Protein AF-A0A1A8P5J5-F1 (afdb_monomer_lite)

Radius of gyration: 25.22 Å; chains: 1; bounding box: 51×31×70 Å

pLDDT: mean 90.2, std 10.71, range [57.12, 98.38]

Organism: NCBI:txid704102

Foldseek 3Di:
DVVVVVVVVVVVVVVVVVVVVVVVVVVVVVVVVVVPPPPCLEPPQWDDDPSDTDHDDPDDDDPVVQQVVQVVVVHGDDDDDDD

Secondary structure (DSSP, 8-state):
-HHHHHHHHHHHHHHHHHHHHHHHHHHHHHHHHHHHS----S-TT-EEETTEEE---SS---HHHHHHHHHHTT---------

InterPro domains:
  IPR016186 C-type lectin-like/link domain superfamily [G3DSA:3.10.100.10] (2-83)
  IPR016187 C-type lectin fold [SSF56436] (32-83)
  IPR039689 B-cell differentiation antigen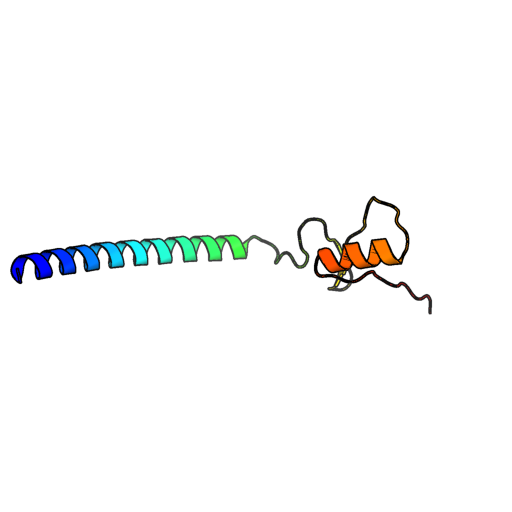 CD72 [PTHR15028] (15-82)

Sequence (83 aa):
YVKTLEKTNRRQLDVIKEMEEDRKRLKSMLNEMNGCVPSQRCPLGWTEINSRCYFLSTEEKKWEESRQQCQSKGADLVVINDE

Structure (mmCIF, N/CA/C/O backbone):
data_AF-A0A1A8P5J5-F1
#
_entry.id   AF-A0A1A8P5J5-F1
#
loop_
_atom_site.group_PDB
_atom_site.id
_atom_site.type_symbol
_atom_site.label_atom_id
_atom_site.label_alt_id
_atom_site.label_comp_id
_atom_site.label_asym_id
_atom_site.label_entity_id
_atom_site.label_seq_id
_atom_site.pdbx_PDB_ins_code
_atom_site.Cartn_x
_atom_site.Cartn_y
_atom_site.Cartn_z
_atom_site.occupancy
_atom_site.B_iso_or_equiv
_atom_site.auth_seq_id
_atom_site.auth_comp_id
_atom_site.auth_asym_id
_atom_site.auth_atom_id
_atom_site.pdbx_PDB_model_num
ATOM 1 N N . TYR A 1 1 ? -31.737 -10.945 37.941 1.00 84.44 1 TYR A N 1
ATOM 2 C CA . TYR A 1 1 ? -31.532 -11.091 36.488 1.00 84.44 1 TYR A CA 1
ATOM 3 C C . TYR A 1 1 ? -31.718 -9.763 35.757 1.00 84.44 1 TYR A C 1
ATOM 5 O O . TYR A 1 1 ? -30.719 -9.211 35.324 1.00 84.44 1 TYR A O 1
ATOM 13 N N . VAL A 1 2 ? -32.926 -9.180 35.722 1.00 96.19 2 VAL A N 1
ATOM 14 C CA . VAL A 1 2 ? -33.206 -7.896 35.029 1.00 96.19 2 VAL A CA 1
ATOM 15 C C . VAL A 1 2 ? -32.284 -6.753 35.474 1.00 96.19 2 VAL A C 1
ATOM 17 O O . VAL A 1 2 ? -31.575 -6.192 34.652 1.00 96.19 2 VAL A O 1
ATOM 20 N N . LYS A 1 3 ? -32.168 -6.497 36.783 1.00 96.88 3 LYS A N 1
ATOM 21 C CA . LYS A 1 3 ? -31.261 -5.460 37.320 1.00 96.88 3 LYS A CA 1
ATOM 22 C C . LYS A 1 3 ? -29.789 -5.669 36.935 1.00 96.88 3 LYS A C 1
ATOM 24 O O . LYS A 1 3 ? -29.031 -4.717 36.778 1.00 96.88 3 LYS A O 1
ATOM 29 N N . THR A 1 4 ? -29.372 -6.929 36.808 1.00 95.62 4 THR A N 1
ATOM 30 C CA . THR A 1 4 ? -28.014 -7.288 36.384 1.00 95.62 4 THR A CA 1
ATOM 31 C C . THR A 1 4 ? -27.825 -6.983 34.902 1.00 95.62 4 THR A C 1
ATOM 33 O O . THR A 1 4 ? -26.818 -6.385 34.543 1.00 95.62 4 THR A O 1
ATOM 36 N N . LEU A 1 5 ? -28.806 -7.328 34.063 1.00 96.62 5 LEU A N 1
ATOM 37 C CA . LEU A 1 5 ? -28.806 -7.003 32.637 1.00 96.62 5 LEU A CA 1
ATOM 38 C C . LEU A 1 5 ? -28.809 -5.494 32.394 1.00 96.62 5 LEU A C 1
ATOM 40 O O . LEU A 1 5 ? -28.006 -5.013 31.609 1.00 96.62 5 LEU A O 1
ATOM 44 N N . GLU A 1 6 ? -29.631 -4.730 33.109 1.00 97.62 6 GLU A N 1
ATOM 45 C CA . GLU A 1 6 ? -29.661 -3.265 33.000 1.00 97.62 6 GLU A CA 1
ATOM 46 C C . GLU A 1 6 ? -28.310 -2.640 33.358 1.00 97.62 6 GLU A C 1
ATOM 48 O O . GLU A 1 6 ? -27.835 -1.723 32.686 1.00 97.62 6 GLU A O 1
ATOM 53 N N . LYS A 1 7 ? -27.657 -3.161 34.403 1.00 97.69 7 LYS A N 1
ATOM 54 C CA . LYS A 1 7 ? -26.320 -2.722 34.807 1.00 97.69 7 LYS A CA 1
ATOM 55 C C . LYS A 1 7 ? -25.269 -3.065 33.749 1.00 97.69 7 LYS A C 1
ATOM 57 O O . LYS A 1 7 ? -24.395 -2.242 33.488 1.00 97.69 7 LYS A O 1
ATOM 62 N N . THR A 1 8 ? -25.348 -4.249 33.144 1.00 96.56 8 THR A N 1
ATOM 63 C CA . THR A 1 8 ? -24.448 -4.659 32.057 1.00 96.56 8 THR A CA 1
ATOM 64 C C . THR A 1 8 ? -24.683 -3.833 30.794 1.00 96.56 8 THR A C 1
ATOM 66 O O . THR A 1 8 ? -23.715 -3.332 30.236 1.00 96.56 8 THR A O 1
ATOM 69 N N . ASN A 1 9 ? -25.935 -3.593 30.401 1.00 97.00 9 ASN A N 1
ATOM 70 C CA . ASN A 1 9 ? -26.281 -2.761 29.247 1.00 97.00 9 ASN A CA 1
ATOM 71 C C . ASN A 1 9 ? -25.785 -1.325 29.422 1.00 97.00 9 ASN A C 1
ATOM 73 O O . ASN A 1 9 ? -25.231 -0.749 28.494 1.00 97.00 9 ASN A O 1
ATOM 77 N N . ARG A 1 10 ? -25.923 -0.754 30.625 1.00 97.69 10 ARG A N 1
ATOM 78 C CA . ARG A 1 10 ? -25.390 0.581 30.924 1.00 97.69 10 ARG A CA 1
ATOM 79 C C . ARG A 1 10 ? -23.874 0.631 30.747 1.00 97.69 10 ARG A C 1
ATOM 81 O O . ARG A 1 10 ? -23.381 1.491 30.036 1.00 97.69 10 ARG A O 1
ATOM 88 N N . ARG A 1 11 ? -23.158 -0.352 31.304 1.00 97.19 11 ARG A N 1
ATOM 89 C CA . ARG A 1 11 ? -21.701 -0.471 31.127 1.00 97.19 11 ARG A CA 1
ATOM 90 C C . ARG A 1 11 ? -21.307 -0.640 29.660 1.00 97.19 11 ARG A C 1
ATOM 92 O O . ARG A 1 11 ? -20.324 -0.055 29.234 1.00 97.19 11 ARG A O 1
ATOM 99 N N . GLN A 1 12 ? -22.058 -1.425 28.890 1.00 97.69 12 GLN A N 1
ATOM 100 C CA . GLN A 1 12 ? -21.815 -1.588 27.456 1.00 97.69 12 GLN A CA 1
ATOM 101 C C . GLN A 1 12 ? -22.008 -0.271 26.696 1.00 97.69 12 GLN A C 1
ATOM 103 O O . GLN A 1 12 ? -21.188 0.050 25.844 1.00 97.69 12 GLN A O 1
ATOM 108 N N . LEU A 1 13 ? -23.041 0.509 27.027 1.00 97.94 13 LEU A N 1
ATOM 109 C CA . LEU A 1 13 ? -23.265 1.831 26.435 1.00 97.94 13 LEU A CA 1
ATOM 110 C C . LEU A 1 13 ? -22.135 2.811 26.768 1.00 97.94 13 LEU A C 1
ATOM 112 O O . LEU A 1 13 ? -21.703 3.551 25.887 1.00 97.94 13 LEU A O 1
ATOM 116 N N . ASP A 1 14 ? -21.633 2.783 28.004 1.00 98.12 14 ASP A N 1
ATOM 117 C CA . ASP A 1 14 ? -20.509 3.626 28.423 1.00 98.12 14 ASP A CA 1
ATOM 118 C C . ASP A 1 14 ? -19.241 3.296 27.611 1.00 98.12 14 ASP A C 1
ATOM 120 O O . ASP A 1 14 ? -18.611 4.196 27.059 1.00 98.12 14 ASP A O 1
ATOM 124 N N . VAL A 1 15 ? -18.929 2.004 27.444 1.00 97.31 15 VAL A N 1
ATOM 125 C CA . VAL A 1 15 ? -17.786 1.537 26.635 1.00 97.31 15 VAL A CA 1
ATOM 126 C C . VAL A 1 15 ? -17.950 1.894 25.152 1.00 97.31 15 VAL A C 1
ATOM 128 O O . VAL A 1 15 ? -16.993 2.326 24.514 1.00 97.31 15 VAL A O 1
ATOM 131 N N . ILE A 1 16 ? -19.154 1.750 24.585 1.00 98.06 16 ILE A N 1
ATOM 132 C CA . ILE A 1 16 ? -19.424 2.126 23.185 1.00 98.06 16 ILE A CA 1
ATOM 133 C C . ILE A 1 16 ? -19.165 3.619 22.972 1.00 98.06 16 ILE A C 1
ATOM 135 O O . ILE A 1 16 ? -18.538 4.000 21.985 1.00 98.06 16 ILE A O 1
ATOM 139 N N . LYS A 1 17 ? -19.614 4.463 23.905 1.00 98.38 17 LYS A N 1
ATOM 140 C CA . LYS A 1 17 ? -19.423 5.910 23.817 1.00 98.38 17 LYS A CA 1
ATOM 141 C C . LYS A 1 17 ? -17.939 6.287 23.835 1.00 98.38 17 LYS A C 1
ATOM 143 O O . LYS A 1 17 ? -17.516 7.103 23.020 1.00 98.38 17 LYS A O 1
ATOM 148 N N . GLU A 1 18 ? -17.157 5.667 24.714 1.00 98.19 18 GLU A N 1
ATOM 149 C CA . GLU A 1 18 ? -15.704 5.863 24.785 1.00 98.19 18 GLU A CA 1
ATOM 150 C C . GLU A 1 18 ? -15.022 5.468 23.465 1.00 98.19 18 GLU A C 1
ATOM 152 O O . GLU A 1 18 ? -14.305 6.267 22.862 1.00 98.19 18 GLU A O 1
ATOM 157 N N . MET A 1 19 ? -15.347 4.288 22.928 1.00 97.56 19 MET A N 1
ATOM 158 C CA . MET A 1 19 ? -14.811 3.827 21.641 1.00 97.56 19 MET A CA 1
ATOM 159 C C . MET A 1 19 ? -15.184 4.750 20.472 1.00 97.56 19 MET A C 1
ATOM 161 O O . MET A 1 19 ? -14.404 4.927 19.533 1.00 97.56 19 MET A O 1
ATOM 165 N N . GLU A 1 20 ? -16.374 5.353 20.490 1.00 98.31 20 GLU A N 1
ATOM 166 C CA . GLU A 1 20 ? -16.776 6.326 19.474 1.00 98.31 20 GLU A CA 1
ATOM 167 C C . GLU A 1 20 ? -15.979 7.630 19.550 1.00 98.31 20 GLU A C 1
ATOM 169 O O . GLU A 1 20 ? -15.691 8.231 18.508 1.00 98.31 20 GLU A O 1
ATOM 174 N N . GLU A 1 21 ? -15.633 8.076 20.756 1.00 98.25 21 GLU A N 1
ATOM 175 C CA . GLU A 1 21 ? -14.784 9.245 20.980 1.00 98.25 21 GLU A CA 1
ATOM 176 C C . GLU A 1 21 ? -13.358 8.980 20.487 1.00 98.25 21 GLU A C 1
ATOM 178 O O . GLU A 1 21 ? -12.822 9.781 19.715 1.00 98.25 21 GLU A O 1
ATOM 183 N N . ASP A 1 22 ? -12.792 7.820 20.808 1.00 97.31 22 ASP A N 1
ATOM 184 C CA . ASP A 1 22 ? -11.478 7.405 20.311 1.00 97.31 22 ASP A CA 1
ATOM 185 C C . ASP A 1 22 ? -11.459 7.266 18.789 1.00 97.31 22 ASP A C 1
ATOM 187 O O . ASP A 1 22 ? -10.562 7.782 18.119 1.00 97.31 22 ASP A O 1
ATOM 191 N N . ARG A 1 23 ? -12.499 6.667 18.198 1.00 97.56 23 ARG A N 1
ATOM 192 C CA . ARG A 1 23 ? -12.646 6.588 16.738 1.00 97.56 23 ARG A CA 1
ATOM 193 C C . ARG A 1 23 ? -12.666 7.975 16.097 1.00 97.56 23 ARG A C 1
ATOM 195 O O . ARG A 1 23 ? -12.075 8.160 15.033 1.00 97.56 23 ARG A O 1
ATOM 202 N N . LYS A 1 24 ? -13.353 8.951 16.705 1.00 98.00 24 LYS A N 1
ATOM 203 C CA . LYS A 1 24 ? -13.364 10.341 16.214 1.00 98.00 24 LYS A CA 1
ATOM 204 C C . LYS A 1 24 ? -11.967 10.959 16.284 1.00 98.00 24 LYS A C 1
ATOM 206 O O . LYS A 1 24 ? -11.549 11.566 15.300 1.00 98.00 24 LYS A O 1
ATOM 211 N N . ARG A 1 25 ? -11.236 10.761 17.389 1.00 96.94 25 ARG A N 1
ATOM 212 C CA . ARG A 1 25 ? -9.853 11.247 17.552 1.00 96.94 25 ARG A CA 1
ATOM 213 C C . ARG A 1 25 ? -8.919 10.642 16.507 1.00 96.94 25 ARG A C 1
ATOM 215 O O . ARG A 1 25 ? -8.282 11.386 15.768 1.00 96.94 25 ARG A O 1
ATOM 222 N N . LEU A 1 26 ? -8.914 9.315 16.372 1.00 94.88 26 LEU A N 1
ATOM 223 C CA . LEU A 1 26 ? -8.095 8.601 15.386 1.00 94.88 26 LEU A CA 1
ATOM 224 C C . LEU A 1 26 ? -8.402 9.051 13.954 1.00 94.88 26 LEU A C 1
ATOM 226 O O . LEU A 1 26 ? -7.491 9.249 13.151 1.00 94.88 26 LEU A O 1
ATOM 230 N N . LYS A 1 27 ? -9.682 9.272 13.633 1.00 95.00 27 LYS A N 1
ATOM 231 C CA . LYS A 1 27 ? -10.087 9.773 12.315 1.00 95.00 27 LYS A CA 1
ATOM 232 C C . LYS A 1 27 ? -9.602 11.206 12.056 1.00 95.00 27 LYS A C 1
ATOM 234 O O . LYS A 1 27 ? -9.219 11.499 10.927 1.00 95.00 27 LYS A O 1
ATOM 239 N N . SER A 1 28 ? -9.596 12.078 13.068 1.00 93.94 28 SER A N 1
ATOM 240 C CA . SER A 1 28 ? -9.030 13.434 12.947 1.00 93.94 28 SER A CA 1
ATOM 241 C C . SER A 1 28 ? -7.532 13.382 12.663 1.00 93.94 28 SER A C 1
ATOM 243 O O . SER A 1 28 ? -7.077 13.966 11.685 1.00 93.94 28 SER A O 1
ATOM 245 N N . MET A 1 29 ? -6.789 12.588 13.442 1.00 90.50 29 MET A N 1
ATOM 246 C CA . MET A 1 29 ? -5.342 12.423 13.266 1.00 90.50 29 MET A CA 1
ATOM 247 C C . MET A 1 29 ? -4.989 11.884 11.871 1.00 90.50 29 MET A C 1
ATOM 249 O O . MET A 1 29 ? -4.037 12.349 11.248 1.00 90.50 29 MET A O 1
ATOM 253 N N . LEU A 1 30 ? -5.781 10.944 11.339 1.00 86.88 30 LEU A N 1
ATOM 254 C CA . LEU A 1 30 ? -5.607 10.440 9.974 1.00 86.88 30 LEU A CA 1
ATOM 255 C C . LEU A 1 30 ? -5.832 11.532 8.917 1.00 86.88 30 LEU A C 1
ATOM 257 O O . LEU A 1 30 ? -5.070 11.626 7.958 1.00 86.88 30 LEU A O 1
ATOM 261 N N . ASN A 1 31 ? -6.866 12.360 9.079 1.00 83.94 31 ASN A N 1
ATOM 262 C CA . ASN A 1 31 ? -7.144 13.456 8.151 1.00 83.94 31 ASN A CA 1
ATOM 263 C C . ASN A 1 31 ? -6.029 14.509 8.150 1.00 83.94 31 ASN A C 1
ATOM 265 O O . ASN A 1 31 ? -5.649 14.986 7.084 1.00 83.94 31 ASN A O 1
ATOM 269 N N . GLU A 1 32 ? -5.490 14.843 9.322 1.00 84.69 32 GLU A N 1
ATOM 270 C CA . GLU A 1 32 ? -4.364 15.773 9.460 1.00 84.69 32 GLU A CA 1
ATOM 271 C C . GLU A 1 32 ? -3.089 15.210 8.809 1.00 84.69 32 GLU A C 1
ATOM 273 O O . GLU A 1 32 ? -2.390 15.925 8.093 1.00 84.69 32 GLU A O 1
ATOM 278 N N . MET A 1 33 ? -2.836 13.905 8.950 1.00 73.69 33 MET A N 1
ATOM 279 C CA . MET A 1 33 ? -1.721 13.221 8.285 1.00 73.69 33 MET A CA 1
ATOM 280 C C . MET A 1 33 ? -1.875 13.196 6.754 1.00 73.69 33 MET A C 1
ATOM 282 O O . MET A 1 33 ? -0.906 13.430 6.032 1.00 73.69 33 MET A O 1
ATOM 286 N N . ASN A 1 34 ? -3.094 12.999 6.243 1.00 66.56 34 ASN A N 1
ATOM 287 C CA . ASN A 1 34 ? -3.387 13.060 4.806 1.00 66.56 34 ASN A CA 1
ATOM 288 C C . ASN A 1 34 ? -3.222 14.469 4.205 1.00 66.56 34 ASN A C 1
ATOM 290 O O . ASN A 1 34 ? -3.101 14.589 2.989 1.00 66.56 34 ASN A O 1
ATOM 294 N N . GLY A 1 35 ? -3.210 15.526 5.026 1.00 60.78 35 GLY A N 1
ATOM 295 C CA . GLY A 1 35 ? -2.962 16.900 4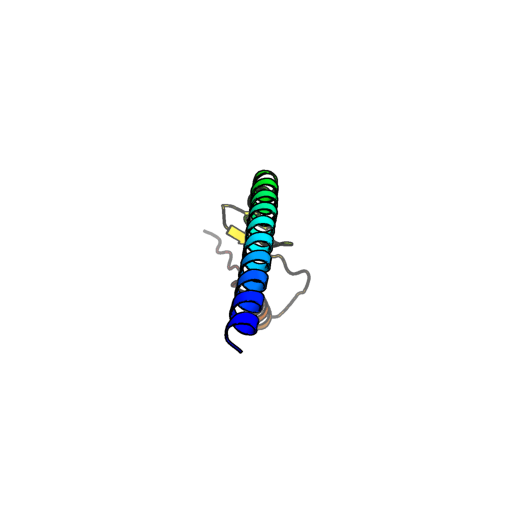.577 1.00 60.78 35 GLY A CA 1
ATOM 296 C C . GLY A 1 35 ? -1.488 17.212 4.287 1.00 60.78 35 GLY A C 1
ATOM 297 O O . GLY A 1 35 ? -1.207 18.120 3.509 1.00 60.78 35 GLY A O 1
ATOM 298 N N . CYS A 1 36 ? -0.555 16.455 4.877 1.00 59.34 36 CYS A N 1
ATOM 299 C CA . CYS A 1 36 ? 0.895 16.651 4.723 1.00 59.34 36 CYS A CA 1
ATOM 300 C C . CYS A 1 36 ? 1.580 15.597 3.848 1.00 59.34 36 CYS A C 1
ATOM 302 O O . CYS A 1 36 ? 2.707 15.821 3.409 1.00 59.34 36 CYS A O 1
ATOM 304 N N . VAL A 1 37 ? 0.942 14.452 3.594 1.00 60.16 37 VAL A N 1
ATOM 305 C CA . VAL A 1 37 ? 1.449 13.470 2.632 1.00 60.16 37 VAL A CA 1
ATOM 306 C C . VAL A 1 37 ? 1.066 13.977 1.241 1.00 60.16 37 VAL A C 1
ATOM 308 O O . VAL A 1 37 ? -0.129 14.021 0.942 1.00 60.16 37 VAL A O 1
ATOM 311 N N . PRO A 1 38 ? 2.022 14.358 0.366 1.00 58.81 38 PRO A N 1
ATOM 312 C CA . PRO A 1 38 ? 1.713 14.488 -1.051 1.00 58.81 38 PRO A CA 1
ATOM 313 C C . PRO A 1 38 ? 1.092 13.157 -1.424 1.00 58.81 38 PRO A C 1
ATOM 315 O O . PRO A 1 38 ? 1.756 12.145 -1.208 1.00 58.81 38 PRO A O 1
ATOM 318 N N . SER A 1 39 ? -0.171 13.147 -1.867 1.00 63.53 39 SER A N 1
ATOM 319 C CA . SER A 1 39 ? -0.882 11.942 -2.304 1.00 63.53 39 SER A CA 1
ATOM 320 C C . SER A 1 39 ? 0.126 11.060 -3.015 1.00 63.53 39 SER A C 1
ATOM 322 O O . SER A 1 39 ? 0.591 11.453 -4.088 1.00 63.53 39 SER A O 1
ATOM 324 N N . GLN A 1 40 ? 0.597 9.993 -2.365 1.00 65.00 40 GLN A N 1
ATOM 325 C CA . GLN A 1 40 ? 1.736 9.270 -2.898 1.00 65.00 40 GLN A CA 1
ATOM 326 C C . GLN A 1 40 ? 1.196 8.565 -4.133 1.00 65.00 40 GLN A C 1
ATOM 328 O O . GLN A 1 40 ? 0.516 7.548 -4.027 1.00 65.00 40 GLN A O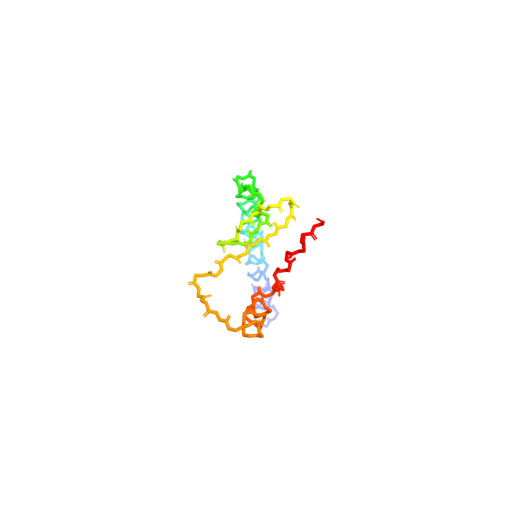 1
ATOM 333 N N . ARG A 1 41 ? 1.377 9.196 -5.300 1.00 81.31 41 ARG A N 1
ATOM 334 C CA . ARG A 1 41 ? 0.685 8.807 -6.534 1.00 81.31 41 ARG A CA 1
ATOM 335 C C . ARG A 1 41 ? 1.106 7.413 -6.975 1.00 81.31 41 ARG A C 1
ATOM 337 O O . ARG A 1 41 ? 0.342 6.737 -7.652 1.00 81.31 41 ARG A O 1
ATOM 344 N N . CYS A 1 42 ? 2.283 6.982 -6.523 1.00 89.12 42 CYS A N 1
ATOM 345 C CA . CYS A 1 42 ? 2.841 5.671 -6.774 1.00 89.12 42 CYS A CA 1
ATOM 346 C C . CYS A 1 42 ? 3.250 4.959 -5.475 1.00 89.12 42 CYS A C 1
ATOM 348 O O . CYS A 1 42 ? 3.649 5.620 -4.512 1.00 89.12 42 CYS A O 1
ATOM 350 N N . PRO A 1 43 ? 3.202 3.615 -5.433 1.00 89.44 43 PRO A N 1
ATOM 351 C CA . PRO A 1 43 ? 3.668 2.854 -4.276 1.00 89.44 43 PRO A CA 1
ATOM 352 C C . PRO A 1 43 ? 5.142 3.139 -3.942 1.00 89.44 43 PRO A C 1
ATOM 354 O O . PRO A 1 43 ? 5.906 3.635 -4.769 1.00 89.44 43 PRO A O 1
ATOM 357 N N . LEU A 1 44 ? 5.572 2.819 -2.719 1.00 87.81 44 LEU A N 1
ATOM 358 C CA . LEU A 1 44 ? 6.974 2.990 -2.314 1.00 87.81 44 LEU A CA 1
ATOM 359 C C . LEU A 1 44 ? 7.916 2.219 -3.253 1.00 87.81 44 LEU A C 1
ATOM 361 O O . LEU A 1 44 ? 7.682 1.048 -3.549 1.00 87.81 44 LEU A O 1
ATOM 365 N N . GLY A 1 45 ? 8.977 2.883 -3.715 1.00 88.25 45 GLY A N 1
ATOM 366 C CA . GLY A 1 45 ? 9.935 2.320 -4.674 1.00 88.25 45 GLY A CA 1
ATOM 367 C C . GLY A 1 45 ? 9.505 2.408 -6.143 1.00 88.25 45 GLY A C 1
ATOM 368 O O . GLY A 1 45 ? 10.213 1.891 -7.001 1.00 88.25 45 GLY A O 1
ATOM 369 N N . TRP A 1 46 ? 8.375 3.057 -6.441 1.00 93.19 46 TRP A N 1
ATOM 370 C CA . TRP A 1 46 ? 7.924 3.339 -7.804 1.00 93.19 46 TRP A CA 1
ATOM 371 C C . TRP A 1 46 ? 8.143 4.812 -8.149 1.00 93.19 46 TRP A C 1
ATOM 373 O O . TRP A 1 46 ? 7.990 5.695 -7.303 1.00 93.19 46 TRP A O 1
ATOM 383 N N . THR A 1 47 ? 8.457 5.081 -9.410 1.00 91.44 47 THR A N 1
ATOM 384 C CA . THR A 1 47 ? 8.657 6.429 -9.946 1.00 91.44 47 THR A CA 1
ATOM 385 C C . THR A 1 47 ? 7.449 6.845 -10.775 1.00 91.44 47 THR A C 1
ATOM 387 O O . THR A 1 47 ? 6.982 6.087 -11.624 1.00 91.44 47 THR A O 1
ATOM 390 N N . GLU A 1 48 ? 6.942 8.055 -10.540 1.00 91.25 48 GLU A N 1
ATOM 391 C CA . GLU A 1 48 ? 5.875 8.635 -11.354 1.00 91.25 48 GLU A CA 1
ATOM 392 C C . GLU A 1 48 ? 6.453 9.320 -12.597 1.00 91.25 48 GLU A C 1
ATOM 394 O O . GLU A 1 48 ? 7.309 10.197 -12.489 1.00 91.25 48 GLU A O 1
ATOM 399 N N . ILE A 1 49 ? 5.944 8.957 -13.775 1.00 88.94 49 ILE A N 1
ATOM 400 C CA . ILE A 1 49 ? 6.225 9.629 -15.048 1.00 88.94 49 ILE A CA 1
ATOM 401 C C . ILE A 1 49 ? 4.891 9.771 -15.787 1.00 88.94 49 ILE A C 1
ATOM 403 O O . ILE A 1 49 ? 4.192 8.782 -15.990 1.00 88.94 49 ILE A O 1
ATOM 407 N N . ASN A 1 50 ? 4.505 10.992 -16.173 1.00 88.62 50 ASN A N 1
ATOM 408 C CA . ASN A 1 50 ? 3.254 11.271 -16.901 1.00 88.62 50 ASN A CA 1
ATOM 409 C C . ASN A 1 50 ? 2.003 10.619 -16.271 1.00 88.62 50 ASN A C 1
ATOM 411 O O . ASN A 1 50 ? 1.185 10.014 -16.964 1.00 88.62 50 ASN A O 1
ATOM 415 N N . SER A 1 51 ? 1.874 10.712 -14.941 1.00 87.75 51 SER A N 1
ATOM 416 C CA . SER A 1 51 ? 0.764 10.126 -14.168 1.00 87.75 51 SER A CA 1
ATOM 417 C C . SER A 1 51 ? 0.642 8.600 -14.257 1.00 87.75 51 SER A C 1
ATOM 419 O O . SER A 1 51 ? -0.419 8.038 -13.985 1.00 87.75 51 SER A O 1
ATOM 421 N N . ARG A 1 52 ? 1.735 7.915 -14.607 1.00 88.94 52 ARG A N 1
ATOM 422 C CA . ARG A 1 52 ? 1.882 6.459 -14.532 1.00 88.94 52 ARG A CA 1
ATOM 423 C C . ARG A 1 52 ? 3.031 6.103 -13.597 1.00 88.94 52 ARG A C 1
ATOM 425 O O . ARG A 1 52 ? 3.997 6.852 -13.478 1.00 88.94 52 ARG A O 1
ATOM 432 N N . CYS A 1 53 ? 2.918 4.953 -12.946 1.00 93.12 53 CYS A N 1
ATOM 433 C CA . CYS A 1 53 ? 3.904 4.464 -11.991 1.00 93.12 53 CYS A CA 1
ATOM 434 C C . CYS A 1 53 ? 4.770 3.382 -12.623 1.00 93.12 53 CYS A C 1
ATOM 436 O O . CYS A 1 53 ? 4.248 2.405 -13.157 1.00 93.12 53 CYS A O 1
ATOM 438 N N . TYR A 1 54 ? 6.085 3.534 -12.505 1.00 93.81 54 TYR A N 1
ATOM 439 C CA . TYR A 1 54 ? 7.072 2.615 -13.058 1.00 93.81 54 TYR A CA 1
ATOM 440 C C . TYR A 1 54 ? 7.957 2.056 -11.950 1.00 93.81 54 TYR A C 1
ATOM 442 O O . TYR A 1 54 ? 8.368 2.779 -11.044 1.00 93.81 54 TYR A O 1
ATOM 450 N N . PHE A 1 55 ? 8.261 0.766 -12.039 1.00 94.44 55 PHE A N 1
ATOM 451 C CA . PHE A 1 55 ? 9.210 0.089 -11.166 1.00 94.44 55 PHE A CA 1
ATOM 452 C C . PHE A 1 55 ? 10.352 -0.449 -12.016 1.00 94.44 55 PHE A C 1
ATOM 454 O O . PHE A 1 55 ? 10.120 -1.230 -12.939 1.00 94.44 55 PHE A O 1
ATOM 461 N N . LEU A 1 56 ? 11.575 -0.037 -11.693 1.00 92.94 56 LEU A N 1
ATOM 462 C CA . LEU A 1 56 ? 12.776 -0.547 -12.337 1.00 92.94 56 LEU A CA 1
ATOM 463 C C . LEU A 1 56 ? 13.363 -1.667 -11.476 1.00 92.94 56 LEU A C 1
ATOM 465 O O . LEU A 1 56 ? 13.822 -1.428 -10.361 1.00 92.94 56 LEU A O 1
ATOM 469 N N . SER A 1 57 ? 13.329 -2.892 -11.997 1.00 91.38 57 SER A N 1
ATOM 470 C CA . SER A 1 57 ? 14.002 -4.030 -11.370 1.00 91.38 57 SER A CA 1
ATOM 471 C C . SER A 1 57 ? 15.520 -3.862 -11.462 1.00 91.38 57 SER A C 1
ATOM 473 O O . SER A 1 57 ? 16.035 -3.443 -12.495 1.00 91.38 57 SER A O 1
ATOM 475 N N . THR A 1 58 ? 16.239 -4.233 -10.403 1.00 93.00 58 THR A N 1
ATOM 476 C CA . THR A 1 58 ? 17.706 -4.371 -10.416 1.00 93.00 58 THR A CA 1
ATOM 477 C C . THR A 1 58 ? 18.163 -5.750 -10.902 1.00 93.00 58 THR A C 1
ATOM 479 O O . THR A 1 58 ? 19.358 -5.995 -11.016 1.00 93.00 58 THR A O 1
ATOM 482 N N . GLU A 1 59 ? 17.224 -6.671 -11.129 1.00 93.94 59 GLU A N 1
ATOM 483 C CA . GLU A 1 59 ? 17.477 -8.039 -11.584 1.00 93.94 59 GLU A CA 1
ATOM 484 C C . GLU A 1 59 ? 17.228 -8.163 -13.090 1.00 93.94 59 GLU A C 1
ATOM 486 O O . GLU A 1 59 ? 16.175 -7.743 -13.580 1.00 93.94 59 GLU A O 1
ATOM 491 N N . GLU A 1 60 ? 18.151 -8.817 -13.796 1.00 94.00 60 GLU A N 1
ATOM 492 C CA . GLU A 1 60 ? 17.966 -9.237 -15.186 1.00 94.00 60 GLU A CA 1
ATOM 493 C C . GLU A 1 60 ? 17.300 -10.616 -15.243 1.00 94.00 60 GLU A C 1
ATOM 495 O O . GLU A 1 60 ? 17.732 -11.562 -14.581 1.00 94.00 60 GLU A O 1
ATOM 500 N N . LYS A 1 61 ? 16.233 -10.734 -16.037 1.00 94.25 61 LYS A N 1
ATOM 501 C CA . LYS A 1 61 ? 15.458 -11.969 -16.216 1.00 94.25 61 LYS A CA 1
ATOM 502 C C . LYS A 1 61 ? 14.997 -12.118 -17.657 1.00 94.25 61 LYS A C 1
ATOM 504 O O . LYS A 1 61 ? 14.959 -11.144 -18.414 1.00 94.25 61 LYS A O 1
ATOM 509 N N . LYS A 1 62 ? 14.607 -13.339 -18.037 1.00 97.25 62 LYS A N 1
ATOM 510 C CA . LYS A 1 62 ? 13.950 -13.563 -19.331 1.00 97.25 62 LYS A CA 1
ATOM 511 C C . LYS A 1 62 ? 12.625 -12.811 -19.366 1.00 97.25 62 LYS A C 1
ATOM 513 O O . LYS A 1 62 ? 11.984 -12.620 -18.338 1.00 97.25 62 LYS A O 1
ATOM 518 N N . TRP A 1 63 ? 12.190 -12.428 -20.563 1.00 95.25 63 TRP A N 1
ATOM 519 C CA . TRP A 1 63 ? 10.993 -11.604 -20.753 1.00 95.25 63 TRP A CA 1
ATOM 520 C C . TRP A 1 63 ? 9.755 -12.142 -20.012 1.00 95.25 63 TRP A C 1
ATOM 522 O O . TRP A 1 63 ? 9.082 -11.396 -19.304 1.00 95.25 63 TRP A O 1
ATOM 532 N N . GLU A 1 64 ? 9.495 -13.449 -20.113 1.00 97.06 64 GLU A N 1
ATOM 533 C CA . GLU A 1 64 ? 8.350 -14.102 -19.462 1.00 97.06 64 GLU A CA 1
ATOM 534 C C . GLU A 1 64 ? 8.433 -14.030 -17.930 1.00 97.06 64 GLU A C 1
ATOM 536 O O . GLU A 1 64 ? 7.444 -13.720 -17.268 1.00 97.06 64 GLU A O 1
ATOM 541 N N . GLU A 1 65 ? 9.622 -14.248 -17.368 1.00 97.25 65 GLU A N 1
ATOM 542 C CA . GLU A 1 65 ? 9.882 -14.185 -15.925 1.00 97.25 65 GLU A CA 1
ATOM 543 C C . GLU A 1 65 ? 9.766 -12.746 -15.401 1.00 97.25 65 GLU A C 1
ATOM 545 O O . GLU A 1 65 ? 9.152 -12.510 -14.357 1.00 97.25 65 GLU A O 1
ATOM 550 N N . SER A 1 66 ? 10.296 -11.770 -16.147 1.00 96.62 66 SER A N 1
ATOM 551 C CA . SER A 1 66 ? 10.146 -10.339 -15.856 1.00 96.62 66 SER A CA 1
ATOM 552 C C . SER A 1 66 ? 8.673 -9.937 -15.826 1.00 96.62 66 SER A C 1
ATOM 554 O O . SER A 1 66 ? 8.226 -9.259 -14.898 1.00 96.62 66 SER A O 1
ATOM 556 N N . ARG A 1 67 ? 7.882 -10.403 -16.801 1.00 96.88 67 ARG A N 1
ATOM 557 C CA . ARG A 1 67 ? 6.450 -10.101 -16.865 1.00 96.88 67 ARG A CA 1
ATOM 558 C C . ARG A 1 67 ? 5.667 -10.727 -15.718 1.00 96.88 67 ARG A C 1
ATOM 560 O O . ARG A 1 67 ? 4.863 -10.035 -15.094 1.00 96.88 67 ARG A O 1
ATOM 567 N N . GLN A 1 68 ? 5.936 -11.988 -15.385 1.00 97.44 68 GLN A N 1
ATOM 568 C CA . GLN A 1 68 ? 5.333 -12.644 -14.219 1.00 97.44 68 GLN A CA 1
ATOM 569 C C . GLN A 1 68 ? 5.670 -11.905 -12.915 1.00 97.44 68 GLN A C 1
ATOM 571 O O . GLN A 1 68 ? 4.804 -11.732 -12.055 1.00 97.44 68 GLN A O 1
ATOM 576 N N . GLN A 1 69 ? 6.902 -11.404 -12.775 1.00 95.69 69 GLN A N 1
ATOM 577 C CA . GLN A 1 69 ? 7.296 -10.604 -11.617 1.00 95.69 69 GLN A CA 1
ATOM 578 C C . GLN A 1 69 ? 6.508 -9.289 -11.533 1.00 95.69 69 GLN A C 1
ATOM 580 O O . GLN A 1 69 ? 6.003 -8.962 -10.457 1.00 95.69 69 GLN A O 1
ATOM 585 N N . CYS A 1 70 ? 6.348 -8.555 -12.639 1.00 95.44 70 CYS A N 1
ATOM 586 C CA . CYS A 1 70 ? 5.507 -7.354 -12.678 1.00 95.44 70 CYS A CA 1
ATOM 587 C C . CYS A 1 70 ? 4.052 -7.663 -12.283 1.00 95.44 70 CYS A C 1
ATOM 589 O O . CYS A 1 70 ? 3.481 -6.959 -11.449 1.00 95.44 70 CYS A O 1
ATOM 591 N N . GLN A 1 71 ? 3.493 -8.765 -12.789 1.00 96.19 71 GLN A N 1
ATOM 592 C CA . GLN A 1 71 ? 2.131 -9.211 -12.472 1.00 96.19 71 GLN A CA 1
ATOM 593 C C . GLN A 1 71 ? 1.958 -9.576 -10.995 1.00 96.19 71 GLN A C 1
ATOM 595 O O . GLN A 1 71 ? 0.971 -9.179 -10.378 1.00 96.19 71 GLN A O 1
ATOM 600 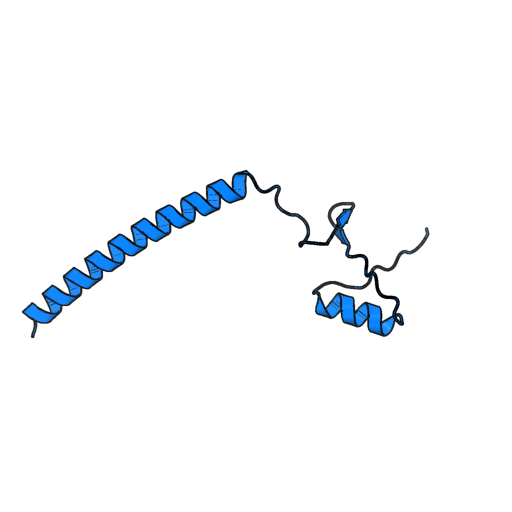N N . SER A 1 72 ? 2.947 -10.236 -10.380 1.00 95.56 72 SER A N 1
ATOM 601 C CA . SER A 1 72 ? 2.931 -10.527 -8.936 1.00 95.56 72 SER A CA 1
ATOM 602 C C . SER A 1 72 ? 2.906 -9.270 -8.053 1.00 95.56 72 SER A C 1
ATOM 604 O O . SER A 1 72 ? 2.471 -9.328 -6.905 1.00 95.56 72 SER A O 1
ATOM 606 N N . LYS A 1 73 ? 3.346 -8.122 -8.589 1.00 92.38 73 LYS A N 1
ATOM 607 C CA . LYS A 1 73 ? 3.324 -6.813 -7.920 1.00 92.38 73 LYS A CA 1
ATOM 608 C C . LYS A 1 73 ? 2.060 -6.000 -8.234 1.00 92.38 73 LYS A C 1
ATOM 610 O O . LYS A 1 73 ? 1.963 -4.859 -7.793 1.00 92.38 73 LYS A O 1
ATOM 615 N N . GLY A 1 74 ? 1.109 -6.563 -8.985 1.00 93.62 74 GLY A N 1
ATOM 616 C CA . GLY A 1 74 ? -0.120 -5.880 -9.399 1.00 93.62 74 GLY A CA 1
ATOM 617 C C . GLY A 1 74 ? 0.064 -4.891 -10.557 1.00 93.62 74 GLY A C 1
ATOM 618 O O . GLY A 1 74 ? -0.746 -3.981 -10.704 1.00 93.62 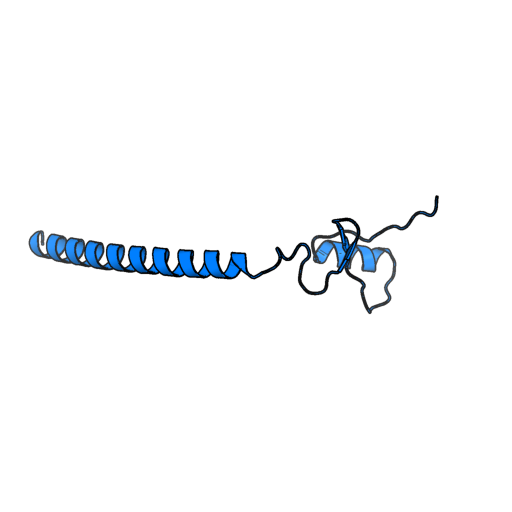74 GLY A O 1
ATOM 619 N N . ALA A 1 75 ? 1.117 -5.051 -11.362 1.00 94.81 75 ALA A N 1
ATOM 620 C CA . ALA A 1 75 ? 1.406 -4.236 -12.544 1.00 94.81 75 ALA A CA 1
ATOM 621 C C . ALA A 1 75 ? 1.597 -5.114 -13.797 1.00 94.81 75 ALA A C 1
ATOM 623 O O . ALA A 1 75 ? 1.414 -6.326 -13.745 1.00 94.81 75 ALA A O 1
ATOM 624 N N . ASP A 1 76 ? 1.989 -4.523 -14.927 1.00 95.88 76 ASP A N 1
ATOM 625 C CA . ASP A 1 76 ? 2.436 -5.267 -16.115 1.00 95.88 76 ASP A CA 1
ATOM 626 C C . ASP A 1 76 ? 3.806 -4.747 -16.573 1.00 95.88 76 ASP A C 1
ATOM 628 O O . ASP A 1 76 ? 4.221 -3.641 -16.209 1.00 95.88 76 ASP A O 1
ATOM 632 N N . LEU A 1 77 ? 4.527 -5.571 -17.330 1.00 96.12 77 LEU A N 1
ATOM 633 C CA . LEU A 1 77 ? 5.834 -5.224 -17.872 1.00 96.12 77 LEU A CA 1
ATOM 634 C C . LEU A 1 77 ? 5.678 -4.105 -18.903 1.00 96.12 77 LEU A C 1
ATOM 636 O O . LEU A 1 77 ? 4.890 -4.219 -19.843 1.00 96.12 77 LEU A O 1
ATOM 640 N N . VAL A 1 78 ? 6.440 -3.024 -18.732 1.00 93.75 78 VAL A N 1
ATOM 641 C CA . VAL A 1 78 ? 6.426 -1.909 -19.68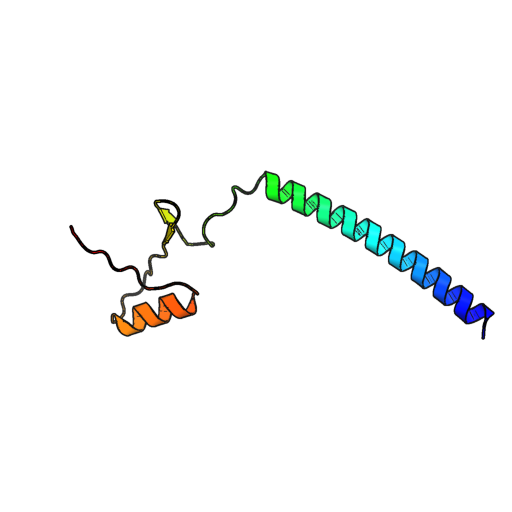0 1.00 93.75 78 VAL A CA 1
ATOM 642 C C . VAL A 1 78 ? 7.010 -2.355 -21.022 1.00 93.75 78 VAL A C 1
ATOM 644 O O . VAL A 1 78 ? 8.087 -2.945 -21.079 1.00 93.75 78 VAL A O 1
ATOM 647 N N . VAL A 1 79 ? 6.295 -2.052 -22.104 1.00 91.19 79 VAL A N 1
ATOM 648 C CA . VAL A 1 79 ? 6.782 -2.197 -23.478 1.00 91.19 79 VAL A CA 1
ATOM 649 C C . VAL A 1 79 ? 6.987 -0.793 -24.025 1.00 91.19 79 VAL A C 1
ATOM 651 O O . VAL A 1 79 ? 6.052 0.009 -24.041 1.00 91.19 79 VAL A O 1
ATOM 654 N N . ILE A 1 80 ? 8.220 -0.486 -24.414 1.00 86.94 80 ILE A N 1
ATOM 655 C CA . ILE A 1 80 ? 8.584 0.781 -25.043 1.00 86.94 80 ILE A CA 1
ATOM 656 C C . ILE A 1 80 ? 8.610 0.508 -26.541 1.00 86.94 80 ILE A C 1
ATOM 658 O O . ILE A 1 80 ? 9.419 -0.291 -27.003 1.00 86.94 80 ILE A O 1
ATOM 662 N N . ASN A 1 81 ? 7.688 1.127 -27.268 1.00 82.56 81 ASN A N 1
ATOM 663 C CA . ASN A 1 81 ? 7.715 1.141 -28.721 1.00 82.56 81 ASN A CA 1
ATOM 664 C C . ASN A 1 81 ? 8.289 2.495 -29.136 1.00 82.56 81 ASN A C 1
ATOM 666 O O . ASN A 1 81 ? 7.791 3.519 -28.664 1.00 82.56 81 ASN A O 1
ATOM 670 N N . ASP A 1 82 ? 9.317 2.490 -29.979 1.00 73.81 82 ASP A N 1
ATOM 671 C CA . ASP A 1 82 ? 9.748 3.700 -30.678 1.00 73.81 82 ASP A CA 1
ATOM 672 C C . ASP A 1 82 ? 8.706 4.029 -31.764 1.00 73.81 82 ASP A C 1
ATOM 674 O O . ASP A 1 82 ? 8.192 3.114 -32.418 1.00 73.81 82 ASP A O 1
ATOM 678 N N . GLU A 1 83 ? 8.353 5.310 -31.911 1.00 57.12 83 GLU A N 1
ATOM 679 C CA . GLU A 1 83 ? 7.553 5.810 -33.046 1.00 57.12 83 GLU A CA 1
ATOM 680 C C . GLU A 1 83 ? 8.401 5.962 -34.314 1.00 57.12 83 GLU A C 1
ATOM 682 O O . GLU A 1 83 ? 9.569 6.405 -34.205 1.00 57.12 83 GLU A O 1
#